Protein 2C7A (pdb70)

Foldseek 3Di:
DFFAAQLARDGFDDQAQHHTHHVVLNVLLVCQVPDPDQFDAPPDLDDHRYDVCVVVGSNNSNVSCVVRPRDDDDDDDD/DFQAAQLARPTFDDQAQHGGHHPVLRVLLVVPVPDPPVFDDPDDLDDRQYDVCVVVGSPNSNVSCVVRPRDDDDDD

B-factor: mean 42.38, std 13.28, range [16.61, 102.12]

GO terms:
  GO:0005515 protein binding (F, IPI)
  GO:0005102 signaling receptor binding (F, IPI)
  GO:0004879 nuclear receptor activity (F, IDA)
  GO:0000785 chromatin (C, IDA)
  GO:0050847 progesterone receptor signaling pathway (P, IDA)
  GO:0050847 progesterone receptor signaling pathway (P, IC)
  GO:0005886 plasma membrane (C, IMP)
  GO:0050847 progesterone receptor signaling pathway (P, IMP)
  GO:0001223 transcription coactivator binding (F, IPI)
  GO:0051117 ATPase binding (F, IDA)
  GO:0000978 RNA polymerase II cis-regulatory region sequence-specific DNA binding (F, IDA)
  GO:0001228 DNA-binding transcription activat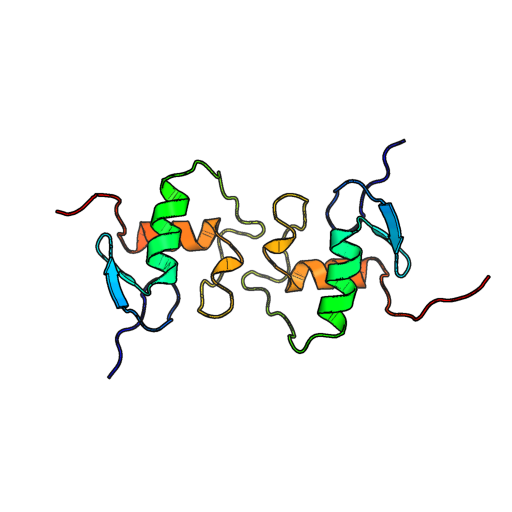or activity, RNA polymerase II-specific (F, IDA)
  GO:0045944 positive regulation of transcription by RNA polymerase II (P, IDA)
  GO:0019899 enzyme binding (F, IPI)
  GO:0003677 DNA binding (F, TAS)
  GO:0003707 nuclear steroid receptor activity (F, TAS)
  GO:0007165 signal transduction (P, TAS)
  GO:0007267 cell-cell signaling (P, TAS)
  GO:0005654 nucleoplasm (C, TAS)
  GO:0005829 cytosol (C, TAS)

InterPro domains:
  IPR000128 Progesterone receptor [PF02161] (1-564)
  IPR000128 Progesterone receptor [PR00544] (48-64)
  IPR000128 Progesterone receptor [PR00544] (104-121)
  IPR000128 Progesterone receptor [PR00544] (137-151)
  IPR000128 Progesterone receptor [PR00544] (302-324)
  IPR000128 Progesterone receptor [PR00544] (349-365)
  IPR000128 Progesterone receptor [PR00544] (506-522)
  IPR000128 Progesterone receptor [PR00544] (523-542)
  IPR000128 Progesterone receptor [PR00544] (544-563)
  IPR000536 Nuclear hormone receptor, ligand-binding domain [PF00104] (715-887)
  IPR000536 Nuclear hormone receptor, ligand-binding domain [PS51843] (679-913)
  IPR000536 Nuclear hormone receptor, ligand-binding domain [SM00430] (720-884)
  IPR001628 Zinc finger, nuclear hormone receptor-type [PF00105] (566-633)
  IPR001628 Zinc finger, nuclear hormone receptor-type [PR00047] (567-583)
  IPR001628 Zinc finger, nuclear hormone receptor-type [PR00047] (583-598)
  IPR001628 Zinc finger, nuclear hormone receptor-type [PR00047] (616-624)
  IPR001628 Zinc finger, nuclear hormone receptor-type [PR00047] (624-632)
  IPR001628 Zinc finger, nuclear hormone receptor-type [PS00031] (567-593)
  IPR001628 Zinc finger, nuclear hormone receptor-type [PS51030] (564-639)
  IPR001628 Zinc finger, nuclear hormone receptor-type [SM00399] (564-635)

Nearest PDB structures (foldseek):
  2c7a-assembly1_A  TM=1.013E+00  e=7.883E-17  Homo sapiens
  2c7a-assembly1_B  TM=1.002E+00  e=2.617E-15  Homo sapiens
  6bsf-assembly1_B  TM=9.713E-01  e=6.625E-13  Homo sapiens
  3g99-assembly1_B  TM=9.676E-01  e=1.009E-12  Rattus norvegicus
  1lat-assembly1_B  TM=9.692E-01  e=3.094E-12  Rattus norvegicus

CATH classification: 3.30.50.10

Organism: Homo sapiens (NCBI:txid9606)

Solvent-accessible surface area: 9874 Å² total

Secondary structure (P-SEA, 3-state):
ccccccccccccccccccccccaaaaaaaaaaaacccccccccccccccccccccccaaaaaaaaaaacccccccccc/ccccccccccccccccccccccaaaaaaaaaaaccccccccccccccccccccccccaaaaaaaaaaacccccccc

Sequence (154 aa):
PQKICLICGDEASGCHYGVLTCGSCKVFFKRAMEGQHNYLCAGRNDCIVDKIRRKNCPACRLRKCCQAGMVLGGRKFKPQKICLICGDEASGCHYGVLTCGSCKVFFKRAMEGQHNYLCAGRNDCIVDKIRRKNCPACRLRKCCQAGMVLGGRK

Structure (mmCIF, N/CA/C/O backbone):
data_2C7A
#
_entry.id   2C7A
#
_cell.length_a   39.530
_cell.length_b   107.850
_cell.length_c   111.960
_cell.angle_alpha   90.00
_cell.angle_beta   90.00
_cell.angle_gamma   90.00
#
_symmetry.space_group_name_H-M   'P 21 21 21'
#
loop_
_entity.id
_entity.type
_entity.pdbx_description
1 polymer 'PROGESTERONE RECEPTOR'
2 polymer "5'-D(*CP*CP*AP*GP*AP*AP*CP*AP*GP*TP *TP*TP*GP*TP*TP*CP*TP*G)-3'"
3 polymer "5'-D(*CP*CP*AP*GP*AP*AP*CP*AP*AP*AP *CP*TP*GP*TP*TP*CP*TP*G)-3'"
4 non-polymer 'ZINC ION'
5 water water
#
loop_
_atom_site.group_PDB
_atom_site.id
_atom_site.type_symbol
_atom_site.label_atom_id
_atom_site.label_alt_id
_atom_site.label_comp_id
_atom_site.label_asym_id
_atom_site.label_entity_id
_atom_site.label_seq_id
_atom_site.pdbx_PDB_ins_code
_atom_site.Cartn_x
_atom_site.Cartn_y
_atom_site.Cartn_z
_atom_site.occupancy
_atom_site.B_iso_or_equiv
_atom_site.auth_seq_id
_atom_site.auth_comp_id
_atom_site.auth_asym_id
_atom_site.auth_atom_id
_atom_site.pdbx_PDB_model_num
ATOM 1 N N . PRO A 1 1 ? 26.678 38.844 78.376 1.00 74.41 563 PRO A N 1
ATOM 2 C CA . PRO A 1 1 ? 25.852 40.073 78.632 1.00 73.74 563 PRO A CA 1
ATOM 3 C C . PRO A 1 1 ? 24.896 40.470 77.484 1.00 72.16 563 PRO A C 1
ATOM 4 O O . PRO A 1 1 ? 23.825 41.008 77.787 1.00 72.66 563 PRO A O 1
ATOM 8 N N . GLN A 1 2 ? 25.261 40.238 76.220 1.00 69.90 564 GLN A N 1
ATOM 9 C CA . GLN A 1 2 ? 24.346 40.519 75.102 1.00 67.23 564 GLN A CA 1
ATOM 10 C C . GLN A 1 2 ? 23.230 39.471 75.057 1.00 64.71 564 GLN A C 1
ATOM 11 O O . GLN A 1 2 ? 23.491 38.267 75.094 1.00 64.51 564 GLN A O 1
ATOM 17 N N . LYS A 1 3 ? 21.987 39.938 75.019 1.00 61.19 565 LYS A N 1
ATOM 18 C CA . LYS A 1 3 ? 20.836 39.048 74.911 1.00 58.02 565 LYS A CA 1
ATOM 19 C C . LYS A 1 3 ? 20.517 38.740 73.437 1.00 55.00 565 LYS A C 1
ATOM 20 O O . LYS A 1 3 ? 20.441 39.644 72.598 1.00 54.62 565 LYS A O 1
ATOM 26 N N . ILE A 1 4 ? 20.347 37.455 73.136 1.00 51.06 566 ILE A N 1
ATOM 27 C CA . ILE A 1 4 ? 20.168 36.974 71.764 1.00 47.31 566 ILE A CA 1
ATOM 28 C C . ILE A 1 4 ? 18.700 36.638 71.468 1.00 44.19 566 ILE A C 1
ATOM 29 O O . ILE A 1 4 ? 18.080 35.854 72.181 1.00 43.12 566 ILE A O 1
ATOM 34 N N . CYS A 1 5 ? 18.158 37.247 70.415 1.00 40.77 567 CYS A N 1
ATOM 35 C CA . CYS A 1 5 ? 16.845 36.885 69.885 1.00 37.46 567 CYS A CA 1
ATOM 36 C C . CYS A 1 5 ? 16.742 35.394 69.633 1.00 36.23 567 CYS A C 1
ATOM 37 O O . CYS A 1 5 ? 17.578 34.819 68.941 1.00 35.77 567 CYS A O 1
ATOM 40 N N . LEU A 1 6 ? 15.709 34.768 70.184 1.00 35.04 568 LEU A N 1
ATOM 41 C CA . LEU A 1 6 ? 15.557 33.321 70.067 1.00 34.36 568 LEU A CA 1
ATOM 42 C C . LEU A 1 6 ? 15.023 32.914 68.680 1.00 33.60 568 LEU A C 1
ATOM 43 O O . LEU A 1 6 ? 15.061 31.746 68.301 1.00 33.67 568 LEU A O 1
ATOM 48 N N . ILE A 1 7 ? 14.575 33.892 67.906 1.00 32.67 569 ILE A N 1
ATOM 49 C CA . ILE A 1 7 ? 14.024 33.614 66.593 1.00 31.90 569 ILE A CA 1
ATOM 50 C C . ILE A 1 7 ? 15.085 33.737 65.512 1.00 32.45 569 ILE A C 1
ATOM 51 O O . ILE A 1 7 ? 15.217 32.859 64.657 1.00 32.57 569 ILE A O 1
ATOM 56 N N . CYS A 1 8 ? 15.837 34.826 65.534 1.00 32.32 570 CYS A N 1
ATOM 57 C CA . CYS A 1 8 ? 16.751 35.078 64.436 1.00 33.80 570 CYS A CA 1
ATOM 58 C C . CYS A 1 8 ? 18.210 35.228 64.857 1.00 35.21 570 CYS A C 1
ATOM 59 O O . CYS A 1 8 ? 19.080 35.340 64.000 1.00 35.96 570 CYS A O 1
ATOM 62 N N . GLY A 1 9 ? 18.485 35.257 66.156 1.00 36.47 571 GLY A N 1
ATOM 63 C CA . GLY A 1 9 ? 19.858 35.371 66.626 1.00 38.31 571 GLY A CA 1
ATOM 64 C C . GLY A 1 9 ? 20.480 36.767 66.613 1.00 39.55 571 GLY A C 1
ATOM 65 O O . GLY A 1 9 ? 21.651 36.914 66.942 1.00 40.42 571 GLY A O 1
ATOM 66 N N . ASP A 1 10 ? 19.714 37.780 66.219 1.00 39.78 572 ASP A N 1
ATOM 67 C CA . ASP A 1 10 ? 20.108 39.175 66.372 1.00 41.03 572 ASP A CA 1
ATOM 68 C C . ASP A 1 10 ? 20.182 39.507 67.864 1.00 42.08 572 ASP A C 1
ATOM 69 O O . ASP A 1 10 ? 19.867 38.675 68.736 1.00 42.42 572 ASP A O 1
ATOM 74 N N . GLU A 1 11 ? 20.597 40.728 68.170 1.00 42.56 573 GLU A N 1
ATOM 75 C CA . GLU A 1 11 ? 20.559 41.197 69.540 1.00 43.49 573 GLU A CA 1
ATOM 76 C C . GLU A 1 11 ? 19.103 41.367 69.970 1.00 42.12 573 GLU A C 1
ATOM 77 O O . GLU A 1 11 ? 18.316 42.010 69.269 1.00 41.01 573 GLU A O 1
ATOM 83 N N . ALA A 1 12 ? 18.756 40.803 71.121 1.00 40.86 574 ALA A N 1
ATOM 84 C CA . ALA A 1 12 ? 17.394 40.916 71.631 1.00 41.17 574 ALA A CA 1
ATOM 85 C C . ALA A 1 12 ? 17.181 42.208 72.432 1.00 41.09 574 ALA A C 1
ATOM 86 O O . ALA A 1 12 ? 18.082 42.660 73.130 1.00 40.71 574 ALA A O 1
ATOM 88 N N . SER A 1 13 ? 15.986 42.790 72.320 1.00 41.27 575 SER A N 1
ATOM 89 C CA . SER A 1 13 ? 15.670 44.045 72.996 1.00 4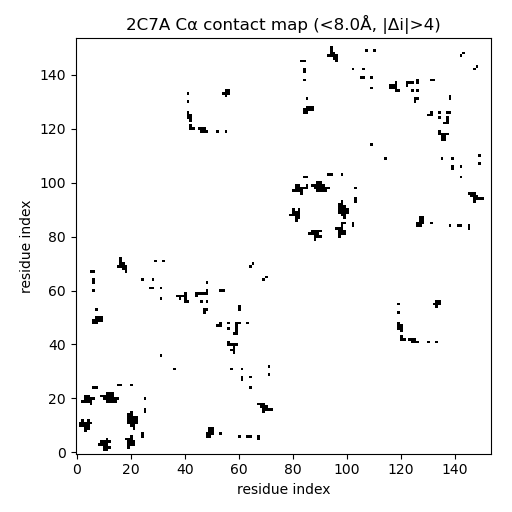1.30 575 SER A CA 1
ATOM 90 C C . SER A 1 13 ? 14.905 43.837 74.293 1.00 41.45 575 SER A C 1
ATOM 91 O O . SER A 1 13 ? 15.025 44.630 75.233 1.00 42.78 575 SER A O 1
ATOM 94 N N . GLY A 1 14 ? 14.105 42.783 74.339 1.00 41.23 576 GLY A N 1
ATOM 95 C CA . GLY A 1 14 ? 13.340 42.484 75.534 1.00 40.34 576 GLY A CA 1
ATOM 96 C C . GLY A 1 14 ? 12.645 41.146 75.438 1.00 40.52 576 GLY A C 1
ATOM 97 O O . GLY A 1 14 ? 12.931 40.337 74.545 1.00 40.65 576 GLY A O 1
ATOM 98 N N . CYS A 1 15 ? 11.733 40.906 76.370 1.00 40.47 577 CYS A N 1
ATOM 99 C CA . CYS A 1 15 ? 10.878 39.731 76.315 1.00 40.49 577 CYS A CA 1
ATOM 100 C C . CYS A 1 15 ? 9.547 40.142 75.667 1.00 39.38 577 CYS A C 1
ATOM 101 O O . CYS A 1 15 ? 8.763 40.890 76.253 1.00 38.49 577 CYS A O 1
ATOM 104 N N . HIS A 1 16 ? 9.313 39.689 74.437 1.00 38.46 578 HIS A N 1
ATOM 105 C CA . HIS A 1 16 ? 8.125 40.121 73.691 1.00 38.52 578 HIS A CA 1
ATOM 106 C C . HIS A 1 16 ? 7.196 38.969 73.360 1.00 38.09 578 HIS A C 1
ATOM 107 O O . HIS A 1 16 ? 7.644 37.909 72.909 1.00 38.65 578 HIS A O 1
ATOM 114 N N . TYR A 1 17 ? 5.902 39.200 73.570 1.00 37.50 579 TYR A N 1
ATOM 115 C CA . TYR A 1 17 ? 4.864 38.166 73.459 1.00 37.38 579 TYR A CA 1
ATOM 116 C C . TYR A 1 17 ? 5.269 36.847 74.093 1.00 37.83 579 TYR A C 1
ATOM 117 O 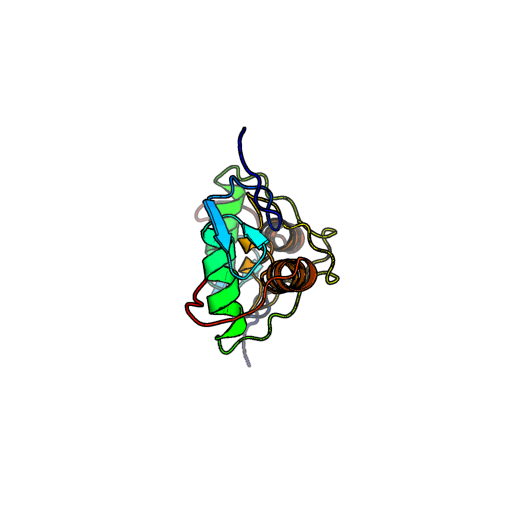O . TYR A 1 17 ? 4.876 35.782 73.617 1.00 39.16 579 TYR A O 1
ATOM 126 N N . GLY A 1 18 ? 6.099 36.924 75.134 1.00 38.07 580 GLY A N 1
ATOM 127 C CA . GLY A 1 18 ? 6.464 35.761 75.916 1.00 37.05 580 GLY A CA 1
ATOM 128 C C . GLY A 1 18 ? 7.841 35.172 75.698 1.00 37.12 580 GLY A C 1
ATOM 129 O O . GLY A 1 18 ? 8.236 34.293 76.467 1.00 37.80 580 GLY A O 1
ATOM 130 N N . VAL A 1 19 ? 8.572 35.600 74.667 1.00 36.30 581 VAL A N 1
ATOM 131 C CA . VAL A 1 19 ? 9.946 35.099 74.489 1.00 35.30 581 VAL A CA 1
ATOM 132 C C . VAL A 1 19 ? 10.985 36.198 74.236 1.00 34.99 581 VAL A C 1
ATOM 133 O O . VAL A 1 19 ? 10.637 37.329 73.907 1.00 35.17 581 VAL A O 1
ATOM 137 N N . LEU A 1 20 ? 12.252 35.859 74.457 1.00 34.55 582 LEU A N 1
ATOM 138 C CA . LEU A 1 20 ? 13.381 36.754 74.192 1.00 34.19 582 LEU A CA 1
ATOM 139 C C . LEU A 1 20 ? 13.510 37.013 72.694 1.00 33.65 582 LEU A C 1
ATOM 140 O O . LEU A 1 20 ? 13.940 36.120 71.953 1.00 33.21 582 LEU A O 1
ATOM 145 N N . THR A 1 21 ? 13.108 38.206 72.243 1.00 32.67 583 THR A N 1
ATOM 146 C CA . THR A 1 21 ? 13.316 38.581 70.843 1.00 32.79 583 THR A CA 1
ATOM 147 C C . THR A 1 21 ? 13.916 39.959 70.592 1.00 33.39 583 THR A C 1
ATOM 148 O O . THR A 1 21 ? 13.964 40.814 71.470 1.00 34.89 583 THR A O 1
ATOM 152 N N . CYS A 1 22 ? 14.378 40.144 69.363 1.00 33.29 584 CYS A N 1
ATOM 153 C CA . CYS A 1 22 ? 14.681 41.447 68.817 1.00 33.72 584 CYS A CA 1
ATOM 154 C C . CYS A 1 22 ? 13.381 42.161 68.425 1.00 34.26 584 CYS A C 1
ATOM 155 O O . CYS A 1 22 ? 12.312 41.542 68.324 1.00 34.28 584 CYS A O 1
ATOM 158 N N . GLY A 1 23 ? 13.476 43.467 68.190 1.00 34.47 585 GLY A N 1
ATOM 159 C CA . GLY A 1 23 ? 12.305 44.254 67.846 1.00 33.65 585 GLY A CA 1
ATOM 160 C C . GLY A 1 23 ? 11.740 43.940 66.471 1.00 33.55 585 GLY A C 1
ATOM 161 O O . GLY A 1 23 ? 10.562 44.155 66.231 1.00 34.01 585 GLY A O 1
ATOM 162 N N . SER A 1 24 ? 12.565 43.435 65.559 1.00 33.39 586 SER A N 1
ATOM 163 C CA . SER A 1 24 ? 12.086 43.146 64.207 1.00 32.54 586 SER A CA 1
ATOM 164 C C . SER A 1 24 ? 11.195 41.908 64.205 1.00 32.66 586 SER A C 1
ATOM 165 O O . SER A 1 24 ? 10.126 41.903 63.567 1.00 33.48 586 SER A O 1
ATOM 168 N N . CYS A 1 25 ? 11.615 40.877 64.934 1.00 31.17 587 CYS A N 1
ATOM 169 C CA . CYS A 1 25 ? 10.793 39.683 65.101 1.00 31.63 587 CYS A CA 1
ATOM 170 C C . CYS A 1 25 ? 9.513 39.970 65.886 1.00 31.35 587 CYS A C 1
ATOM 171 O O . CYS A 1 25 ? 8.439 39.469 65.544 1.00 31.67 587 CYS A O 1
ATOM 174 N N . LYS A 1 26 ? 9.639 40.793 66.920 1.00 31.94 588 LYS A N 1
ATOM 175 C CA . LYS A 1 26 ? 8.486 41.276 67.679 1.00 32.40 588 LYS A CA 1
ATOM 176 C C . LYS A 1 26 ? 7.371 41.784 66.783 1.00 31.74 588 LYS A C 1
ATOM 177 O O . LYS A 1 26 ? 6.265 41.271 66.887 1.00 31.17 588 LYS A O 1
ATOM 183 N N . VAL A 1 27 ? 7.643 42.790 65.934 1.00 30.83 589 VAL A N 1
ATOM 184 C CA . VAL A 1 27 ? 6.601 43.330 65.039 1.00 30.53 589 VAL A CA 1
ATOM 185 C C . VAL A 1 27 ? 6.234 42.352 63.937 1.00 30.73 589 VAL A C 1
ATOM 186 O O . VAL A 1 27 ? 5.073 42.297 63.511 1.00 31.39 589 VAL A O 1
ATOM 190 N N . PHE A 1 28 ? 7.234 41.629 63.427 1.00 30.27 590 PHE A N 1
ATOM 191 C CA . PHE A 1 28 ? 6.973 40.688 62.361 1.00 29.18 590 PHE A CA 1
ATOM 192 C C . PHE A 1 28 ? 5.877 39.753 62.846 1.00 29.92 590 PHE A C 1
ATOM 193 O O . PHE A 1 28 ? 4.901 39.485 62.120 1.00 29.08 590 PHE A O 1
ATOM 201 N N . PHE A 1 29 ? 6.053 39.269 64.080 1.00 30.32 591 PHE A N 1
ATOM 202 C CA . PHE A 1 29 ? 5.138 38.281 64.650 1.00 30.61 591 PHE A CA 1
ATOM 203 C C . PHE A 1 29 ? 3.713 38.832 64.709 1.00 30.33 591 PHE A C 1
ATOM 204 O O . PHE A 1 29 ? 2.792 38.169 64.262 1.00 30.31 591 PHE A O 1
ATOM 212 N N . LYS A 1 30 ? 3.556 40.056 65.216 1.00 30.88 592 LYS A N 1
ATOM 213 C CA . LYS A 1 30 ? 2.248 40.708 65.296 1.00 31.51 592 LYS A CA 1
ATOM 214 C C . LYS A 1 30 ? 1.648 41.010 63.925 1.00 30.57 592 LYS A C 1
ATOM 215 O O . LYS A 1 30 ? 0.486 40.708 63.691 1.00 30.04 592 LYS A O 1
ATOM 221 N N . ARG A 1 31 ? 2.428 41.601 63.023 1.00 29.52 593 ARG A N 1
ATOM 222 C CA . ARG A 1 31 ? 1.939 41.791 61.662 1.00 29.39 593 ARG A CA 1
ATOM 223 C C . ARG A 1 31 ? 1.516 40.473 61.002 1.00 28.57 593 ARG A C 1
ATOM 224 O O . ARG A 1 31 ? 0.469 40.406 60.371 1.00 28.75 593 ARG A O 1
ATOM 232 N N . ALA A 1 32 ? 2.312 39.425 61.172 1.00 28.51 594 ALA A N 1
ATOM 233 C CA . ALA A 1 32 ? 2.044 38.161 60.513 1.00 28.57 594 ALA A CA 1
ATOM 234 C C . ALA A 1 32 ? 0.758 37.550 61.014 1.00 29.61 594 ALA A C 1
ATOM 235 O O . ALA A 1 32 ? -0.070 37.112 60.223 1.00 28.86 594 ALA A O 1
ATOM 237 N N . MET A 1 33 ? 0.583 37.549 62.332 1.00 31.69 595 MET A N 1
ATOM 238 C CA . MET A 1 33 ? -0.588 36.947 62.951 1.00 33.64 595 MET A CA 1
ATOM 239 C C . MET A 1 33 ? -1.866 37.715 62.657 1.00 35.33 595 MET A C 1
ATOM 240 O O . MET A 1 33 ? -2.952 37.128 62.627 1.00 36.07 595 MET A O 1
ATOM 245 N N . GLU A 1 34 ? -1.738 39.016 62.432 1.00 36.41 596 GLU A N 1
ATOM 246 C CA . GLU A 1 34 ? -2.901 39.861 62.196 1.00 39.47 596 GLU A CA 1
ATOM 247 C C . GLU A 1 34 ? -3.173 40.157 60.725 1.00 39.50 596 GLU A C 1
ATOM 248 O O . GLU A 1 34 ? -4.266 40.616 60.376 1.00 39.84 596 GLU A O 1
ATOM 254 N N . GLY A 1 35 ? -2.189 39.893 59.867 1.00 38.97 597 GLY A N 1
ATOM 255 C CA . GLY A 1 35 ? -2.318 40.184 58.455 1.00 38.68 597 GLY A CA 1
ATOM 256 C C . GLY A 1 35 ? -3.242 39.226 57.737 1.00 38.85 597 GLY A C 1
ATOM 257 O O . GLY A 1 35 ? -3.777 38.294 58.322 1.00 38.29 597 GLY A O 1
ATOM 258 N N . GLN A 1 36 ? -3.418 39.457 56.448 1.00 39.80 598 GLN A N 1
ATOM 259 C CA . GLN A 1 36 ? -4.310 38.636 55.649 1.00 40.90 598 GLN A CA 1
ATOM 260 C C . GLN A 1 36 ? -3.583 37.455 54.986 1.00 39.81 598 GLN A C 1
ATOM 261 O O . GLN A 1 36 ? -4.183 36.747 54.185 1.00 39.45 598 GLN A O 1
ATOM 267 N N . HIS A 1 37 ? -2.314 37.223 55.322 1.00 38.91 599 HIS A N 1
ATOM 268 C CA . HIS A 1 37 ? -1.502 36.254 54.563 1.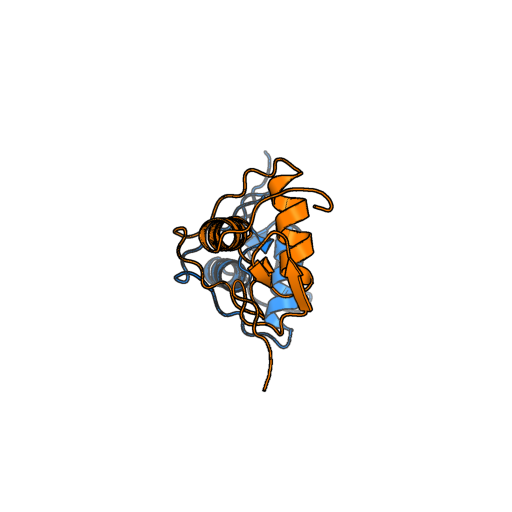00 37.85 599 HIS A CA 1
ATOM 269 C C . HIS A 1 37 ? -1.083 35.025 55.359 1.00 36.91 599 HIS A C 1
ATOM 270 O O . HIS A 1 37 ? -0.423 35.130 56.405 1.00 38.44 599 HIS A O 1
ATOM 277 N N . ASN A 1 38 ? -1.452 33.850 54.872 1.00 35.10 600 ASN A N 1
ATOM 278 C CA . ASN A 1 38 ? -0.915 32.631 55.448 1.00 33.31 600 ASN A CA 1
ATOM 279 C C . ASN A 1 38 ? 0.225 32.249 54.531 1.00 32.55 600 ASN A C 1
ATOM 280 O O . ASN A 1 38 ? 0.005 31.774 53.410 1.00 32.33 600 ASN A O 1
ATOM 285 N N . TYR A 1 39 ? 1.438 32.507 55.001 1.00 30.61 601 TYR A N 1
ATOM 286 C CA . TYR A 1 39 ? 2.618 32.429 54.162 1.00 30.38 601 TYR A CA 1
ATOM 287 C C . TYR A 1 39 ? 2.889 30.987 53.799 1.00 30.21 601 TYR A C 1
ATOM 288 O O . TYR A 1 39 ? 2.741 30.107 54.642 1.00 30.08 601 TYR A O 1
ATOM 297 N N . LEU A 1 40 ? 3.272 30.747 52.545 1.00 29.89 602 LEU A N 1
ATOM 298 C CA . LEU A 1 40 ? 3.629 29.409 52.091 1.00 29.35 602 LEU A CA 1
ATOM 299 C C . LEU A 1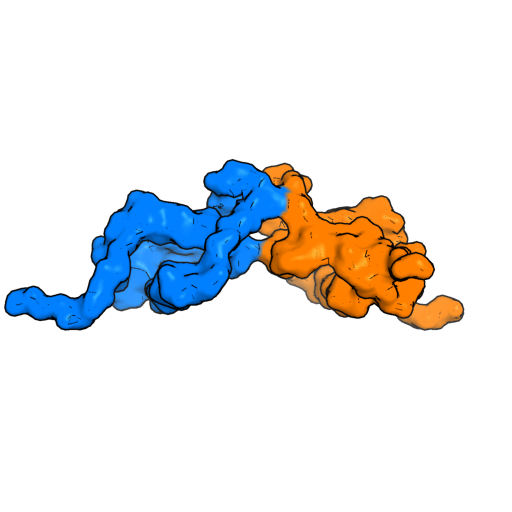 40 ? 5.139 29.339 51.887 1.00 29.63 602 LEU A C 1
ATOM 300 O O . LEU A 1 40 ? 5.693 30.038 51.028 1.00 29.87 602 LEU A O 1
ATOM 305 N N . CYS A 1 41 ? 5.812 28.508 52.677 1.00 29.46 603 CYS A N 1
ATOM 306 C CA . CYS A 1 41 ? 7.256 28.320 52.528 1.00 28.24 603 CYS A CA 1
ATOM 307 C C . CYS A 1 41 ? 7.546 27.759 51.137 1.00 29.04 603 CYS A C 1
ATOM 308 O O . CYS A 1 41 ? 7.009 26.711 50.762 1.00 28.94 603 CYS A O 1
ATOM 311 N N . ALA A 1 42 ? 8.390 28.445 50.365 1.00 29.16 604 ALA A N 1
ATOM 312 C CA . ALA A 1 42 ? 8.740 27.964 49.023 1.00 28.58 604 ALA A CA 1
ATOM 313 C C . ALA A 1 42 ? 9.766 26.799 49.031 1.00 29.16 604 ALA A C 1
ATOM 314 O O . ALA A 1 42 ? 10.017 26.170 47.988 1.00 30.04 604 ALA A O 1
ATOM 316 N N . GLY A 1 43 ? 10.355 26.520 50.196 1.00 28.57 605 GLY A N 1
ATOM 317 C CA . GLY A 1 43 ? 11.279 25.407 50.348 1.00 27.93 605 GLY A CA 1
ATOM 318 C C . GLY A 1 43 ? 10.586 24.196 50.955 1.00 28.37 605 GLY A C 1
ATOM 319 O O . GLY A 1 43 ? 9.646 23.655 50.364 1.00 27.32 605 GLY A O 1
ATOM 320 N N . ARG A 1 44 ? 11.035 23.787 52.142 1.00 28.07 606 ARG A N 1
ATOM 321 C CA . ARG A 1 44 ? 10.490 22.606 52.816 1.00 29.00 606 ARG A CA 1
ATOM 322 C C . ARG A 1 44 ? 10.040 22.825 54.242 1.00 28.49 606 ARG A C 1
ATOM 323 O O . ARG A 1 44 ? 10.066 21.886 55.020 1.00 28.51 606 ARG A O 1
ATOM 331 N N . ASN A 1 45 ? 9.663 24.045 54.607 1.00 29.01 607 ASN A N 1
ATOM 332 C CA . ASN A 1 45 ? 9.261 24.355 56.002 1.00 29.60 607 ASN A CA 1
ATOM 333 C C . ASN A 1 45 ? 10.355 24.148 57.042 1.00 29.17 607 ASN A C 1
ATOM 334 O O . ASN A 1 45 ? 10.079 23.857 58.206 1.00 29.08 607 ASN A O 1
ATOM 339 N N . ASP A 1 46 ? 11.574 24.334 56.542 1.00 28.78 608 ASP A N 1
ATOM 340 C CA . ASP A 1 46 ? 12.854 24.005 57.134 1.00 28.90 608 ASP A CA 1
ATOM 341 C C . ASP A 1 46 ? 13.803 25.185 57.295 1.00 28.02 608 ASP A C 1
ATOM 342 O O . ASP A 1 46 ? 14.899 25.022 57.830 1.00 28.27 608 ASP A O 1
ATOM 347 N N . CYS A 1 47 ? 13.414 26.342 56.775 1.00 25.42 609 CYS A N 1
ATOM 348 C CA . CYS A 1 47 ? 14.377 27.381 56.440 1.00 25.39 609 CYS A CA 1
ATOM 349 C C . CYS A 1 47 ? 15.148 27.859 57.653 1.00 24.90 609 CYS A C 1
ATOM 350 O O . CYS A 1 47 ? 14.641 27.831 58.771 1.00 26.29 609 CYS A O 1
ATOM 353 N N . ILE A 1 48 ? 16.374 28.300 57.440 1.00 23.59 610 ILE A N 1
ATOM 354 C CA . ILE A 1 48 ? 17.149 28.857 58.539 1.00 23.65 610 ILE A CA 1
ATOM 355 C C . ILE A 1 48 ? 16.692 30.291 58.765 1.00 23.13 610 ILE A C 1
ATOM 356 O O . ILE A 1 48 ? 16.516 31.044 57.812 1.00 22.19 610 ILE A O 1
ATOM 361 N N . VAL A 1 49 ? 16.448 30.646 60.021 1.00 23.36 611 VAL A N 1
ATOM 362 C CA . VAL A 1 49 ? 16.058 32.008 60.334 1.00 24.37 611 VAL A CA 1
ATOM 363 C C . VAL A 1 49 ? 17.213 32.650 61.082 1.00 25.51 611 VAL A C 1
ATOM 364 O O . VAL A 1 49 ? 17.389 32.415 62.263 1.00 26.46 611 VAL A O 1
ATOM 368 N N . ASP A 1 50 ? 18.038 33.414 60.383 1.00 26.70 612 ASP A N 1
ATOM 369 C CA . ASP A 1 50 ? 19.127 34.121 61.059 1.00 28.90 612 ASP A CA 1
ATOM 370 C C . ASP A 1 50 ? 19.032 35.586 60.704 1.00 30.13 612 ASP A C 1
ATOM 371 O O . ASP A 1 50 ? 18.124 35.991 59.996 1.00 31.19 612 ASP A O 1
ATOM 376 N N . LYS A 1 51 ? 19.979 36.374 61.182 1.00 32.38 613 LYS A N 1
ATOM 377 C CA . LYS A 1 51 ? 19.876 37.812 61.082 1.00 34.24 613 LYS A CA 1
ATOM 378 C C . LYS A 1 51 ? 19.769 38.297 59.629 1.00 33.75 613 LYS A C 1
ATOM 379 O O . LYS A 1 51 ? 18.882 39.083 59.314 1.00 34.82 613 LYS A O 1
ATOM 385 N N . ILE A 1 52 ? 20.658 37.831 58.757 1.00 32.78 614 ILE A N 1
ATOM 386 C CA . ILE A 1 52 ? 20.702 38.334 57.386 1.00 31.91 614 ILE A CA 1
ATOM 387 C C . ILE A 1 52 ? 19.466 37.904 56.600 1.00 30.92 614 ILE A C 1
ATOM 388 O O . ILE A 1 52 ? 18.997 38.633 55.738 1.00 28.81 614 ILE A O 1
ATOM 393 N N . ARG A 1 53 ? 18.942 36.719 56.914 1.00 30.71 615 ARG A N 1
ATOM 394 C CA . ARG A 1 53 ? 17.927 36.106 56.070 1.00 30.35 615 ARG A CA 1
ATOM 395 C C . ARG A 1 53 ? 16.539 35.996 56.687 1.00 31.20 615 ARG A C 1
ATOM 396 O O . ARG A 1 53 ? 15.651 35.396 56.085 1.00 31.39 615 ARG A O 1
ATOM 404 N N . ARG A 1 54 ? 16.327 36.596 57.856 1.00 31.67 616 ARG A N 1
ATOM 405 C CA . ARG A 1 54 ? 15.049 36.415 58.539 1.00 31.90 616 ARG A CA 1
ATOM 406 C C . ARG A 1 54 ? 13.881 36.817 57.646 1.00 31.67 616 ARG A C 1
ATOM 407 O O . ARG A 1 54 ? 12.809 36.223 57.733 1.00 32.67 616 ARG A O 1
ATOM 415 N N . LYS A 1 55 ? 14.110 37.797 56.769 1.00 30.51 617 LYS A N 1
ATOM 416 C CA . LYS A 1 55 ? 13.064 38.313 55.895 1.00 28.98 617 LYS A CA 1
ATOM 417 C C . LYS A 1 55 ? 12.739 37.352 54.758 1.00 30.10 617 LYS A C 1
ATOM 418 O O . LYS A 1 55 ? 11.652 37.424 54.162 1.00 29.39 617 LYS A O 1
ATOM 424 N N . ASN A 1 56 ? 13.692 36.455 54.463 1.00 29.91 618 ASN A N 1
ATOM 425 C CA . ASN A 1 56 ? 13.605 35.540 53.325 1.00 29.43 618 ASN A CA 1
ATOM 426 C C . ASN A 1 56 ? 12.317 34.720 53.316 1.00 29.54 618 ASN A C 1
ATOM 427 O O . ASN A 1 56 ? 11.602 34.690 52.316 1.00 30.09 618 ASN A O 1
ATOM 432 N N . CYS A 1 57 ? 12.030 34.035 54.418 1.00 28.81 619 CYS A N 1
ATOM 433 C CA . CYS A 1 57 ? 10.853 33.169 54.465 1.00 28.21 619 CYS A CA 1
ATOM 434 C C . CYS A 1 57 ? 9.934 33.443 55.653 1.00 26.98 619 CYS A C 1
ATOM 435 O O . CYS A 1 57 ? 10.110 32.847 56.710 1.00 28.28 619 CYS A O 1
ATOM 438 N N . PRO A 1 58 ? 8.951 34.319 55.487 1.00 26.32 620 PRO A N 1
ATOM 439 C CA . PRO A 1 58 ? 8.026 34.644 56.583 1.00 25.26 620 PRO A CA 1
ATOM 440 C C . PRO A 1 58 ? 7.314 33.420 57.119 1.00 25.02 620 PRO A C 1
ATOM 441 O O . PRO A 1 58 ? 7.112 33.343 58.338 1.00 26.69 620 PRO A O 1
ATOM 445 N N . ALA A 1 59 ? 6.993 32.448 56.275 1.00 24.42 621 ALA A N 1
ATOM 446 C CA . ALA A 1 59 ? 6.365 31.232 56.798 1.00 25.23 621 ALA A CA 1
ATOM 447 C C . ALA A 1 59 ? 7.203 30.627 57.930 1.00 26.17 621 ALA A C 1
ATOM 448 O O . ALA A 1 59 ? 6.685 30.424 59.031 1.00 26.33 621 ALA A O 1
ATOM 450 N N . CYS A 1 60 ? 8.491 30.377 57.664 1.00 26.37 622 CYS A N 1
ATOM 451 C CA . CYS A 1 60 ? 9.366 29.701 58.629 1.00 26.26 622 CYS A CA 1
ATOM 452 C C . CYS A 1 60 ? 9.702 30.559 59.833 1.00 27.03 622 CYS A C 1
ATOM 453 O O . CYS A 1 60 ? 9.876 30.056 60.951 1.00 26.16 622 CYS A O 1
ATOM 456 N N . ARG A 1 61 ? 9.795 31.861 59.603 1.00 27.38 623 ARG A N 1
ATOM 457 C CA . ARG A 1 61 ? 10.055 32.776 60.701 1.00 28.55 623 ARG A CA 1
ATOM 458 C C . ARG A 1 61 ? 8.864 32.756 61.664 1.00 28.67 623 ARG A C 1
ATOM 459 O O . ARG A 1 61 ? 9.052 32.742 62.890 1.00 29.07 623 ARG A O 1
ATOM 467 N N . LEU A 1 62 ? 7.650 32.768 61.109 1.00 27.67 624 LEU A N 1
ATOM 468 C CA . LEU A 1 62 ? 6.455 32.752 61.933 1.00 27.65 624 LEU A CA 1
ATOM 469 C C . LEU A 1 62 ? 6.357 31.413 62.664 1.00 27.25 624 LEU A C 1
ATOM 470 O O . LEU A 1 62 ? 6.114 31.365 63.867 1.00 28.09 624 LEU A O 1
ATOM 475 N N . ARG A 1 63 ? 6.576 30.329 61.942 1.00 27.06 625 ARG A N 1
ATOM 476 C CA . ARG A 1 63 ? 6.627 29.015 62.564 1.00 27.97 625 ARG A CA 1
ATOM 477 C C . ARG A 1 63 ? 7.585 28.998 63.766 1.00 27.95 625 ARG A C 1
ATOM 478 O O . ARG A 1 63 ? 7.222 28.538 64.868 1.00 28.02 625 ARG A O 1
ATOM 486 N N . LYS A 1 64 ? 8.794 29.519 63.554 1.00 26.82 626 LYS A N 1
ATOM 487 C CA . LYS A 1 64 ? 9.793 29.585 64.602 1.00 26.43 626 LYS A CA 1
ATOM 488 C C . LYS A 1 64 ? 9.298 30.444 65.779 1.00 27.65 626 LYS A C 1
ATOM 489 O O . LYS A 1 64 ? 9.488 30.051 66.947 1.00 26.16 626 LYS A O 1
ATOM 495 N N . CYS A 1 65 ? 8.615 31.563 65.485 1.00 27.91 627 CYS A N 1
ATOM 496 C CA . CYS A 1 65 ? 8.025 32.374 66.548 1.00 28.98 627 CYS A CA 1
ATOM 497 C C . CYS A 1 65 ? 7.053 31.560 67.380 1.00 31.50 627 CYS A C 1
ATOM 498 O O . CYS A 1 65 ? 7.166 31.549 68.612 1.00 32.25 627 CYS A O 1
ATOM 501 N N . CYS A 1 66 ? 6.097 30.894 66.725 1.00 32.65 628 CYS A N 1
ATOM 502 C CA . CYS A 1 66 ? 5.070 30.176 67.466 1.00 34.49 628 CYS A CA 1
ATOM 503 C C . CYS A 1 66 ? 5.705 29.004 68.246 1.00 34.00 628 CYS A C 1
ATOM 504 O O . CYS A 1 66 ? 5.437 28.808 69.434 1.00 33.51 628 CYS A O 1
ATOM 507 N N . GLN A 1 67 ? 6.598 28.261 67.606 1.00 33.86 629 GLN A N 1
ATOM 508 C CA . GLN A 1 67 ? 7.262 27.148 68.282 1.00 33.73 629 GLN A CA 1
ATOM 509 C C . GLN A 1 67 ? 8.077 27.567 69.505 1.00 33.93 629 GLN A C 1
ATOM 510 O O . GLN A 1 67 ? 8.256 26.788 70.442 1.00 34.56 629 GLN A O 1
ATOM 516 N N . ALA A 1 68 ? 8.553 28.807 69.504 1.00 33.95 630 ALA A N 1
ATOM 517 C CA . ALA A 1 68 ? 9.369 29.320 70.605 1.00 33.74 630 ALA A CA 1
ATOM 518 C C . ALA A 1 68 ? 8.526 29.710 71.820 1.00 33.64 630 ALA A C 1
ATOM 519 O O . ALA A 1 68 ? 9.061 29.904 72.913 1.00 33.07 630 ALA A O 1
ATOM 521 N N . GLY A 1 69 ? 7.212 29.810 71.622 1.00 33.57 631 GLY A N 1
ATOM 522 C CA . GLY A 1 69 ? 6.290 30.163 72.686 1.00 33.79 631 GLY A CA 1
ATOM 523 C C . GLY A 1 69 ? 5.613 31.516 72.520 1.00 34.41 631 GLY A C 1
ATOM 524 O O . GLY A 1 69 ? 4.836 31.905 73.391 1.00 34.77 631 GLY A O 1
ATOM 525 N N . MET A 1 70 ? 5.893 32.233 71.428 1.00 34.06 632 MET A N 1
ATOM 526 C CA . MET A 1 70 ? 5.294 33.553 71.204 1.00 35.05 632 MET A CA 1
ATOM 527 C C . MET A 1 70 ? 3.786 33.436 71.043 1.00 37.13 632 MET A C 1
ATOM 528 O O . MET A 1 70 ? 3.297 32.541 70.368 1.00 37.75 632 MET A O 1
ATOM 533 N N . VAL A 1 71 ? 3.054 34.336 71.679 1.00 40.04 633 VAL A N 1
ATOM 534 C CA . VAL A 1 71 ? 1.601 34.254 71.723 1.00 42.76 633 VAL A CA 1
ATOM 535 C C . VAL A 1 71 ? 1.105 35.673 71.701 1.00 44.78 633 VAL A C 1
ATOM 536 O O . VAL A 1 71 ? 1.617 36.519 72.415 1.00 44.85 633 VAL A O 1
ATOM 540 N N . LEU A 1 72 ? 0.117 35.934 70.863 1.00 48.89 634 LEU A N 1
ATOM 541 C CA . LEU A 1 72 ? -0.550 37.218 70.863 1.00 53.70 634 LEU A CA 1
ATOM 542 C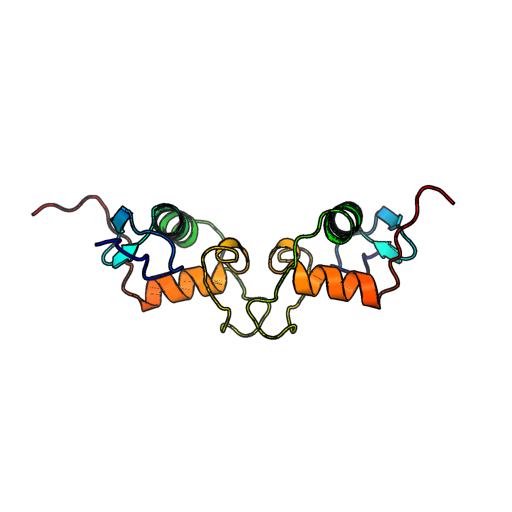 C . LEU A 1 72 ? -1.232 37.504 72.203 1.00 57.32 634 LEU A C 1
ATOM 543 O O . LEU A 1 72 ? -1.799 36.604 72.837 1.00 58.02 634 LEU A O 1
ATOM 548 N N . GLY A 1 73 ? -1.153 38.760 72.630 1.00 60.81 635 GLY A N 1
ATOM 549 C CA . GLY A 1 73 ? -1.902 39.250 73.769 1.00 65.91 635 GLY A CA 1
ATOM 550 C C . GLY A 1 73 ? -1.887 40.770 73.786 1.00 69.58 635 GLY A C 1
ATOM 551 O O . GLY A 1 73 ? -1.015 41.396 73.167 1.00 69.44 635 GLY A O 1
ATOM 552 N N . GLY A 1 74 ? -2.859 41.363 74.481 1.00 72.70 636 GLY A N 1
ATOM 553 C CA . GLY A 1 74 ? -2.848 42.791 74.766 1.00 76.59 636 GLY A CA 1
ATOM 554 C C . GLY A 1 74 ? -1.797 43.138 75.818 1.00 79.42 636 GLY A C 1
ATOM 555 O O . GLY A 1 74 ? -0.980 42.287 76.207 1.00 79.29 636 GLY A O 1
ATOM 556 N N . ARG A 1 75 ? -1.810 44.390 76.274 1.00 82.21 637 ARG A N 1
ATOM 557 C CA . ARG A 1 75 ? -0.901 44.823 77.335 1.00 85.08 637 ARG A CA 1
ATOM 558 C C . ARG A 1 75 ? -1.379 44.321 78.699 1.00 87.28 637 ARG A C 1
ATOM 559 O O . ARG A 1 75 ? -2.345 44.842 79.267 1.00 87.69 637 ARG A O 1
ATOM 567 N N . LYS A 1 76 ? -0.688 43.296 79.196 1.00 90.13 638 LYS A N 1
ATOM 568 C CA . LYS A 1 76 ? -1.037 42.599 80.437 1.00 92.65 638 LYS A CA 1
ATOM 569 C C . LYS A 1 76 ? -0.379 43.242 81.667 1.00 94.42 638 LYS A C 1
ATOM 570 O O . LYS A 1 76 ? 0.614 43.968 81.540 1.00 94.48 638 LYS A O 1
ATOM 576 N N . PHE A 1 77 ? -0.941 42.973 82.848 1.00 96.52 639 PHE A N 1
ATOM 577 C CA . PHE A 1 77 ? -0.497 43.613 84.094 1.00 98.30 639 PHE A CA 1
ATOM 578 C C . PHE A 1 77 ? 0.049 42.599 85.111 1.00 98.89 639 PHE A C 1
ATOM 579 O O . PHE A 1 77 ? -0.350 41.428 85.115 1.00 98.98 639 PHE A O 1
ATOM 587 N N . LYS A 1 78 ? 0.970 43.057 85.958 1.00 99.55 640 LYS A N 1
ATOM 588 C CA . LYS A 1 78 ? 1.576 42.211 86.987 1.00 100.06 640 LYS A CA 1
ATOM 589 C C . LYS A 1 78 ? 0.960 42.468 88.367 1.00 100.28 640 LYS A C 1
ATOM 590 O O . LYS A 1 78 ? 0.105 43.341 88.548 1.00 100.28 640 LYS A O 1
ATOM 593 N N . PRO B 1 1 ? -2.003 35.629 23.593 1.00 76.29 563 PRO B N 1
ATOM 594 C CA . PRO B 1 1 ? -2.353 34.765 24.764 1.00 75.71 563 PRO B CA 1
ATOM 595 C C . PRO B 1 1 ? -1.786 35.330 26.072 1.00 74.99 563 PRO B C 1
ATOM 596 O O . PRO B 1 1 ? -2.592 35.653 26.951 1.00 75.24 563 PRO B O 1
ATOM 600 N N . GLN B 1 2 ? -0.454 35.435 26.184 1.00 73.21 564 GLN B N 1
ATOM 601 C CA . GLN B 1 2 ? 0.252 36.128 27.282 1.00 71.31 564 GLN B CA 1
ATOM 602 C C . GLN B 1 2 ? 1.681 35.620 27.437 1.00 69.05 564 GLN B C 1
ATOM 603 O O . GLN B 1 2 ? 1.888 34.426 27.654 1.00 68.96 564 GLN B O 1
ATOM 609 N N . LYS B 1 3 ? 2.662 36.514 27.339 1.00 66.01 565 LYS B N 1
ATOM 610 C CA . LYS B 1 3 ? 4.055 36.113 27.546 1.00 63.18 565 LYS B CA 1
ATOM 611 C C . LYS B 1 3 ? 4.323 35.909 29.041 1.00 60.51 565 LYS B C 1
ATOM 612 O O . LYS B 1 3 ? 3.999 36.774 29.867 1.00 59.53 565 LYS B O 1
ATOM 618 N N . ILE B 1 4 ? 4.898 34.756 29.384 1.00 56.81 566 ILE B N 1
ATOM 619 C CA . ILE B 1 4 ? 5.192 34.440 30.784 1.00 53.27 566 ILE B CA 1
ATOM 620 C C . ILE B 1 4 ? 6.696 34.420 31.106 1.00 49.62 566 ILE B C 1
ATOM 621 O O . ILE B 1 4 ? 7.478 33.765 30.424 1.00 47.99 566 ILE B O 1
ATOM 626 N N . CYS B 1 5 ? 7.077 35.175 32.135 1.00 45.62 567 CYS B N 1
ATOM 627 C CA . CYS B 1 5 ? 8.453 35.208 32.651 1.00 42.45 567 CYS B CA 1
ATOM 628 C C . CYS B 1 5 ? 8.968 33.810 33.009 1.00 40.69 567 CYS B C 1
ATOM 629 O O . CYS B 1 5 ? 8.349 33.086 33.785 1.00 38.64 567 CYS B O 1
ATOM 632 N N . LEU B 1 6 ? 10.106 33.450 32.430 1.00 39.49 568 LEU B N 1
ATOM 633 C CA . LEU B 1 6 ? 10.693 32.132 32.626 1.00 38.79 568 LEU B CA 1
ATOM 634 C C . LEU B 1 6 ? 11.334 31.946 34.007 1.00 38.42 568 LEU B C 1
ATOM 635 O O . LEU B 1 6 ? 11.622 30.818 34.415 1.00 38.25 568 LEU B O 1
ATOM 640 N N . ILE B 1 7 ? 11.525 33.053 34.724 1.00 37.39 569 ILE B N 1
ATOM 641 C CA . ILE B 1 7 ? 11.995 33.014 36.103 1.00 35.12 569 ILE B CA 1
ATOM 642 C C . ILE B 1 7 ? 10.858 32.798 37.087 1.00 35.78 569 ILE B C 1
ATOM 643 O O . ILE B 1 7 ? 10.866 31.806 37.838 1.00 35.53 569 ILE B O 1
ATOM 648 N N . CYS B 1 8 ? 9.874 33.697 37.088 1.00 35.17 570 CYS B N 1
ATOM 649 C CA . CYS B 1 8 ? 8.874 33.670 38.153 1.00 35.80 570 CYS B CA 1
ATOM 650 C C . CYS B 1 8 ? 7.428 33.346 37.753 1.00 36.20 570 CYS B C 1
ATOM 651 O O . CYS B 1 8 ? 6.582 33.110 38.617 1.00 35.59 570 CYS B O 1
ATOM 654 N N . GLY B 1 9 ? 7.128 33.339 36.461 1.00 37.45 571 GLY B N 1
ATOM 655 C CA . GLY B 1 9 ? 5.786 33.010 36.024 1.00 38.86 571 GLY B CA 1
ATOM 656 C C . GLY B 1 9 ? 4.847 34.210 35.969 1.00 40.13 571 GLY B C 1
ATOM 657 O O . GLY B 1 9 ? 3.692 34.065 35.573 1.00 39.80 571 GLY B O 1
ATOM 658 N N . ASP B 1 10 ? 5.341 35.382 36.368 1.00 40.95 572 ASP B N 1
ATOM 659 C CA . ASP B 1 10 ? 4.631 36.646 36.184 1.00 42.53 572 ASP B CA 1
ATOM 660 C C . ASP B 1 10 ? 4.543 36.920 34.686 1.00 43.22 572 ASP B C 1
ATOM 661 O O . ASP B 1 10 ? 5.165 36.211 33.877 1.00 42.38 572 ASP B O 1
ATOM 666 N N . GLU B 1 11 ? 3.770 37.945 34.330 1.00 43.78 573 GLU B N 1
ATOM 667 C CA . GLU B 1 11 ? 3.656 38.378 32.947 1.00 44.80 573 GLU B CA 1
ATOM 668 C C . GLU B 1 11 ? 4.970 39.008 32.524 1.00 43.67 573 GLU B C 1
ATOM 669 O O . GLU B 1 11 ? 5.452 39.941 33.164 1.00 44.49 573 GLU B O 1
ATOM 675 N N . ALA B 1 12 ? 5.550 38.483 31.452 1.00 43.53 574 ALA B N 1
ATOM 676 C CA . ALA B 1 12 ? 6.815 39.001 30.942 1.00 43.62 574 ALA B CA 1
ATOM 677 C C . ALA B 1 12 ? 6.621 40.331 30.207 1.00 43.55 574 ALA B C 1
ATOM 678 O O . ALA B 1 12 ? 5.561 40.587 29.635 1.00 43.53 574 ALA B O 1
ATOM 680 N N . SER B 1 13 ? 7.648 41.171 30.237 1.00 43.55 575 SER B N 1
ATOM 681 C CA . SER B 1 13 ? 7.601 42.472 29.582 1.00 43.47 575 SER B CA 1
ATOM 682 C C . SER B 1 13 ? 8.397 42.501 28.280 1.00 44.27 575 SER B C 1
ATOM 683 O O . SER B 1 13 ? 8.190 43.393 27.453 1.00 44.85 575 SER B O 1
ATOM 686 N N . GLY B 1 14 ? 9.302 41.536 28.107 1.00 44.85 576 GLY B N 1
ATOM 687 C CA . GLY B 1 14 ? 10.144 41.437 26.924 1.00 44.77 576 GLY B CA 1
ATOM 688 C C . GLY B 1 14 ? 11.370 40.565 27.148 1.00 45.68 576 GLY B C 1
ATOM 689 O O . GLY B 1 14 ? 11.500 39.904 28.187 1.00 45.81 576 GLY B O 1
ATOM 690 N N . CYS B 1 15 ? 12.276 40.550 26.177 1.00 45.49 577 CYS B N 1
ATOM 691 C CA . CYS B 1 15 ? 13.480 39.735 26.286 1.00 45.75 577 CYS B CA 1
ATOM 692 C C . CYS B 1 15 ? 14.592 40.556 26.952 1.00 45.17 577 CYS B C 1
ATOM 693 O O . CYS B 1 15 ? 15.099 41.509 26.367 1.00 45.14 577 CYS B O 1
ATOM 696 N N . HIS B 1 16 ? 14.956 40.200 28.186 1.00 44.62 578 HIS B N 1
ATOM 697 C CA . HIS B 1 16 ? 15.891 41.009 28.980 1.00 43.43 578 HIS B CA 1
ATOM 698 C C . HIS B 1 16 ? 17.147 40.237 29.356 1.00 43.20 578 HIS B C 1
ATOM 699 O O . HIS B 1 16 ? 17.073 39.167 29.949 1.00 43.10 578 HIS B O 1
ATOM 706 N N . TYR B 1 17 ? 18.306 40.778 29.010 1.00 43.45 579 TYR B N 1
ATOM 707 C CA . TYR B 1 17 ? 19.565 40.064 29.218 1.00 43.59 579 TYR B CA 1
ATOM 708 C C . TYR B 1 17 ? 19.542 38.633 28.622 1.00 43.93 579 TYR B C 1
ATOM 709 O O . TYR B 1 17 ? 20.257 37.741 29.101 1.00 44.47 579 TYR B O 1
ATOM 718 N N . GLY B 1 18 ? 18.698 38.420 27.607 1.00 42.93 580 GLY B N 1
ATOM 719 C CA . GLY B 1 18 ? 18.688 37.189 26.831 1.00 42.41 580 GLY B CA 1
ATOM 720 C C . GLY B 1 18 ? 17.458 36.306 26.977 1.00 42.23 580 GLY B C 1
ATOM 721 O O . GLY B 1 18 ? 17.225 35.384 26.188 1.00 41.75 580 GLY B O 1
ATOM 722 N N . VAL B 1 19 ? 16.656 36.584 27.997 1.00 42.31 581 VAL B N 1
ATOM 723 C CA . VAL B 1 19 ? 15.594 35.668 28.384 1.00 41.63 581 VAL B CA 1
ATOM 724 C C . VAL B 1 19 ? 14.290 36.431 28.561 1.00 41.38 581 VAL B C 1
ATOM 725 O O . VAL B 1 19 ? 14.291 37.578 29.023 1.00 41.34 581 VAL B O 1
ATOM 729 N N . LEU B 1 20 ? 13.194 35.786 28.170 1.00 40.75 582 LEU B N 1
ATOM 730 C CA . LEU B 1 20 ? 11.850 36.281 28.410 1.00 40.65 582 LEU B CA 1
ATOM 731 C C . LEU B 1 20 ? 11.628 36.397 29.912 1.00 41.11 582 LEU B C 1
ATOM 732 O O . LEU B 1 20 ? 11.479 35.376 30.600 1.00 41.55 582 LEU B O 1
ATOM 737 N N . THR B 1 21 ? 11.609 37.628 30.422 1.00 40.46 583 THR B N 1
ATOM 738 C CA . THR B 1 21 ? 11.314 37.866 31.833 1.00 40.29 583 THR B CA 1
ATOM 739 C C . THR B 1 21 ? 10.386 39.044 32.077 1.00 41.18 583 THR B C 1
ATOM 740 O O . THR B 1 21 ? 10.117 39.858 31.184 1.00 42.55 583 THR B O 1
ATOM 744 N N . CYS B 1 22 ? 9.946 39.151 33.327 1.00 40.33 584 CYS B N 1
ATOM 745 C CA . CYS B 1 22 ? 9.096 40.239 33.763 1.00 39.48 584 CYS B CA 1
ATOM 746 C C . CYS B 1 22 ? 10.021 41.400 34.123 1.00 39.36 584 CYS B C 1
ATOM 747 O O . CYS B 1 22 ? 11.248 41.244 34.107 1.00 39.73 584 CYS B O 1
ATOM 750 N N . GLY B 1 23 ? 9.441 42.559 34.437 1.00 38.66 585 GLY B N 1
ATOM 751 C CA . GLY B 1 23 ? 10.226 43.724 34.813 1.00 37.09 585 GLY B CA 1
ATOM 752 C C . GLY B 1 23 ? 11.005 43.540 36.104 1.00 36.24 585 GLY B C 1
ATOM 753 O O . GLY B 1 23 ? 12.146 43.975 36.192 1.00 35.72 585 GLY B O 1
ATOM 754 N N . SER B 1 24 ? 10.409 42.875 37.092 1.00 35.97 586 SER B N 1
ATOM 755 C CA . SER B 1 24 ? 11.083 42.666 38.377 1.00 35.57 586 SER B CA 1
ATOM 756 C C . SER B 1 24 ? 12.303 41.742 38.292 1.00 35.65 586 SER B C 1
ATOM 757 O O . SER B 1 24 ? 13.345 42.036 38.875 1.00 34.91 586 SER B O 1
ATOM 760 N N . CYS B 1 25 ? 12.197 40.643 37.556 1.00 35.40 587 CYS B N 1
ATOM 761 C CA . CYS B 1 25 ? 13.367 39.782 37.421 1.00 35.63 587 CYS B CA 1
ATOM 762 C C . CYS B 1 25 ? 14.486 40.495 36.630 1.00 36.19 587 CYS B C 1
ATOM 763 O O . CYS B 1 25 ? 15.684 40.250 36.853 1.00 35.45 587 CYS B O 1
ATOM 766 N N . LYS B 1 26 ? 14.086 41.409 35.745 1.00 35.76 588 LYS B N 1
ATOM 767 C CA . LYS B 1 26 ? 15.044 42.209 35.013 1.00 36.19 588 LYS B CA 1
ATOM 768 C C . LYS B 1 26 ? 15.916 43.009 35.965 1.00 35.70 588 LYS B C 1
ATOM 769 O O . LYS B 1 26 ? 17.123 42.818 35.984 1.00 35.94 588 LYS B O 1
ATOM 775 N N . VAL B 1 27 ? 15.326 43.900 36.760 1.00 36.11 589 VAL B N 1
ATOM 776 C CA . VAL B 1 27 ? 16.129 44.666 37.723 1.00 35.62 589 VAL B CA 1
ATOM 777 C C . VAL B 1 27 ? 16.806 43.777 38.734 1.00 35.54 589 VAL B C 1
ATOM 778 O O . VAL B 1 27 ? 17.903 44.096 39.211 1.00 36.17 589 VAL B O 1
ATOM 782 N N . PHE B 1 28 ? 16.119 42.706 39.121 1.00 35.46 590 PHE B N 1
ATOM 783 C CA . PHE B 1 28 ? 16.659 41.830 40.144 1.00 35.55 590 PHE B CA 1
ATOM 784 C C . PHE B 1 28 ? 18.001 41.288 39.680 1.00 36.61 590 PHE B C 1
ATOM 785 O O . PHE B 1 28 ? 19.007 41.408 40.388 1.00 37.19 590 PHE B O 1
ATOM 793 N N . PHE B 1 29 ? 18.003 40.699 38.492 1.00 37.32 591 PHE B N 1
ATOM 794 C CA . PHE B 1 29 ? 19.205 40.090 37.966 1.00 38.84 591 PHE B CA 1
ATOM 795 C C . PHE B 1 29 ? 20.287 41.136 37.910 1.00 39.52 591 PHE B C 1
ATOM 796 O O . PHE B 1 29 ? 21.382 40.918 38.428 1.00 39.92 591 PHE B O 1
ATOM 804 N N . LYS B 1 30 ? 19.972 42.285 37.317 1.00 40.40 592 LYS B N 1
ATOM 805 C CA . LYS B 1 30 ? 20.963 43.346 37.199 1.00 41.08 592 LYS B CA 1
ATOM 806 C C . LYS B 1 30 ? 21.548 43.695 38.559 1.00 41.55 592 LYS B C 1
ATOM 807 O O . LYS B 1 30 ? 22.772 43.661 38.725 1.00 41.65 592 LYS B O 1
ATOM 813 N N . ARG B 1 31 ? 20.685 43.984 39.536 1.00 41.89 593 ARG B N 1
ATOM 814 C CA . ARG B 1 31 ? 21.149 44.317 40.893 1.00 42.74 593 ARG B CA 1
ATOM 815 C C . ARG B 1 31 ? 21.927 43.186 41.563 1.00 43.26 593 ARG B C 1
ATOM 816 O O . ARG B 1 31 ? 22.926 43.435 42.239 1.00 42.49 593 ARG B O 1
ATOM 824 N N . ALA B 1 32 ? 21.472 41.949 41.364 1.00 44.32 594 ALA B N 1
ATOM 825 C CA . ALA B 1 32 ? 22.112 40.795 41.994 1.00 46.73 594 ALA B CA 1
ATOM 826 C C . ALA B 1 32 ? 23.545 40.545 41.512 1.00 47.79 594 ALA B C 1
ATOM 827 O O . ALA B 1 32 ? 24.441 40.366 42.338 1.00 47.37 594 ALA B O 1
ATOM 829 N N . MET B 1 33 ? 23.749 40.535 40.193 1.00 49.59 595 MET B N 1
ATOM 830 C CA . MET B 1 33 ? 25.073 40.331 39.603 1.00 51.44 595 MET B CA 1
ATOM 831 C C . MET B 1 33 ? 25.998 41.493 39.930 1.00 53.51 595 MET B C 1
ATOM 832 O O . MET B 1 33 ? 27.202 41.305 40.086 1.00 53.80 595 MET B O 1
ATOM 837 N N . GLU B 1 34 ? 25.422 42.690 40.035 1.00 55.86 596 GLU B N 1
ATOM 838 C CA . GLU B 1 34 ? 26.190 43.928 40.120 1.00 58.47 596 GLU B CA 1
ATOM 839 C C . GLU B 1 34 ? 26.828 44.160 41.480 1.00 59.19 596 GLU B C 1
ATOM 840 O O . GLU B 1 34 ? 28.039 44.339 41.564 1.00 59.51 596 GLU B O 1
ATOM 846 N N . GLY B 1 35 ? 26.015 44.186 42.535 1.00 60.34 597 GLY B N 1
ATOM 847 C CA . GLY B 1 35 ? 26.526 44.282 43.893 1.00 61.80 597 GLY B CA 1
ATOM 848 C C . GLY B 1 35 ? 27.014 42.903 44.279 1.00 62.96 597 GLY B C 1
ATOM 849 O O . GLY B 1 35 ? 26.556 41.910 43.709 1.00 63.98 597 GLY B O 1
ATOM 850 N N . G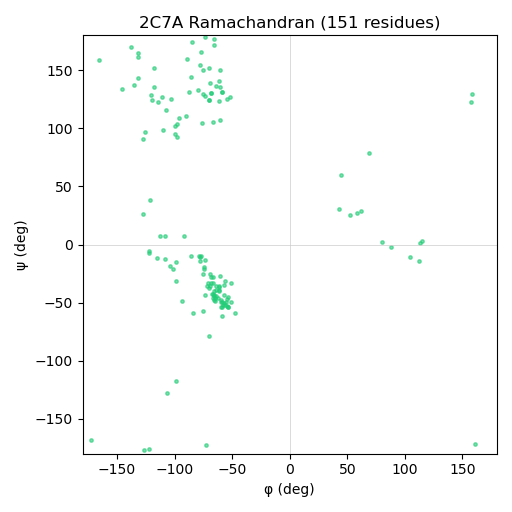LN B 1 36 ? 27.959 42.799 45.198 1.00 63.25 598 GLN B N 1
ATOM 851 C CA . GLN B 1 36 ? 28.333 41.453 45.611 1.00 64.50 598 GLN B CA 1
ATOM 852 C C . GLN B 1 36 ? 27.626 41.155 46.920 1.00 62.88 598 GLN B C 1
ATOM 853 O O . GLN B 1 36 ? 27.999 41.656 47.984 1.00 63.77 598 GLN B O 1
ATOM 859 N N . HIS B 1 37 ? 26.560 40.376 46.809 1.00 60.40 599 HIS B N 1
ATOM 860 C CA . HIS B 1 37 ? 25.645 40.184 47.919 1.00 57.97 599 HIS B CA 1
ATOM 861 C C . HIS B 1 37 ? 25.912 38.862 48.595 1.00 55.44 599 HIS B C 1
ATOM 862 O O . HIS B 1 37 ? 25.517 38.669 49.747 1.00 55.61 599 HIS B O 1
ATOM 869 N N . ASN B 1 38 ? 26.565 37.959 47.863 1.00 51.81 600 ASN B N 1
ATOM 870 C CA . ASN B 1 38 ? 26.809 36.586 48.305 1.00 48.55 600 ASN B CA 1
ATOM 871 C C . ASN B 1 38 ? 25.556 35.962 48.927 1.00 45.40 600 ASN B C 1
ATOM 872 O O . ASN B 1 38 ? 25.527 35.586 50.100 1.00 45.11 600 ASN B O 1
ATOM 877 N N . TYR B 1 39 ? 24.501 35.889 48.130 1.00 41.98 601 TYR B N 1
ATOM 878 C CA . TYR B 1 39 ? 23.229 35.387 48.623 1.00 39.29 601 TYR B CA 1
ATOM 879 C C . TYR B 1 39 ? 23.326 33.887 48.920 1.00 37.05 601 TYR B C 1
ATOM 880 O O . TYR B 1 39 ? 23.802 33.112 48.079 1.00 34.91 601 TYR B O 1
ATOM 889 N N . LEU B 1 40 ? 22.881 33.484 50.106 1.00 34.14 602 LEU B N 1
ATOM 890 C CA . LEU B 1 40 ? 22.834 32.054 50.419 1.00 33.53 602 LEU B CA 1
ATOM 891 C C . LEU B 1 40 ? 21.434 31.594 50.743 1.00 32.37 602 LEU B C 1
ATOM 892 O O . LEU B 1 40 ? 20.753 32.166 51.594 1.00 32.23 602 LEU B O 1
ATOM 897 N N . CYS B 1 41 ? 21.025 30.537 50.061 1.00 31.77 603 CYS B N 1
ATOM 898 C CA . CYS B 1 41 ? 19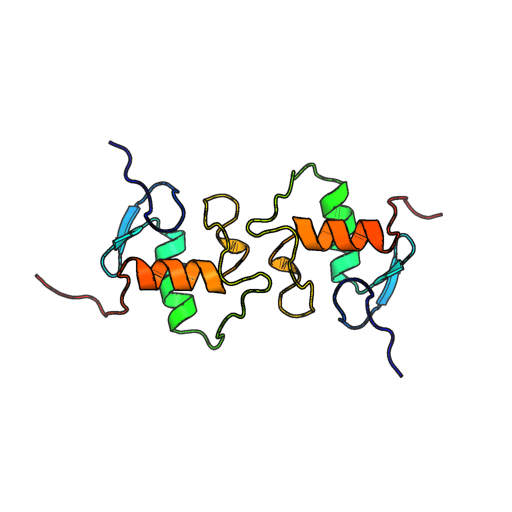.732 29.931 50.310 1.00 30.40 603 CYS B CA 1
ATOM 899 C C . CYS B 1 41 ? 19.677 29.496 51.768 1.00 30.61 603 CYS B C 1
ATOM 900 O O . CYS B 1 41 ? 20.621 28.882 52.281 1.00 30.94 603 CYS B O 1
ATOM 903 N N . ALA B 1 42 ? 18.587 29.854 52.442 1.00 30.96 604 ALA B N 1
ATOM 904 C CA . ALA B 1 42 ? 18.391 29.484 53.836 1.00 30.67 604 ALA B CA 1
ATOM 905 C C . ALA B 1 42 ? 17.767 28.085 53.920 1.00 31.66 604 ALA B C 1
ATOM 906 O O . ALA B 1 42 ? 17.685 27.486 55.006 1.00 31.41 604 ALA B O 1
ATOM 908 N N . GLY B 1 43 ? 17.339 27.568 52.774 1.00 31.67 605 GLY B N 1
ATOM 909 C CA . GLY B 1 43 ? 16.873 26.197 52.694 1.00 34.13 605 GLY B CA 1
ATOM 910 C C . GLY B 1 43 ? 17.902 25.336 51.985 1.00 35.73 605 GLY B C 1
ATOM 911 O O . GLY B 1 43 ? 19.096 25.357 52.328 1.00 36.99 605 GLY B O 1
ATOM 912 N N . ARG B 1 44 ? 17.460 24.603 50.969 1.00 35.32 606 ARG B N 1
ATOM 913 C CA . ARG B 1 44 ? 18.355 23.677 50.287 1.00 36.20 606 ARG B CA 1
ATOM 914 C C . ARG B 1 44 ? 18.512 23.929 48.797 1.00 36.14 606 ARG B C 1
ATOM 915 O O . ARG B 1 44 ? 18.568 22.987 48.014 1.00 36.37 606 ARG B O 1
ATOM 923 N N . ASN B 1 45 ? 18.560 25.197 48.410 1.00 35.80 607 ASN B N 1
ATOM 924 C CA . ASN B 1 45 ? 18.721 25.578 47.007 1.00 35.43 607 ASN B CA 1
ATOM 925 C C . ASN B 1 45 ? 17.641 25.033 46.097 1.00 34.93 607 ASN B C 1
ATOM 926 O O . ASN B 1 45 ? 17.836 24.900 44.893 1.00 34.27 607 ASN B O 1
ATOM 931 N N . ASP B 1 46 ? 16.498 24.823 46.734 1.00 35.16 608 ASP B N 1
ATOM 932 C CA . ASP B 1 46 ? 15.333 24.061 46.300 1.00 36.67 608 ASP B CA 1
ATOM 933 C C . ASP B 1 46 ? 14.134 24.959 45.955 1.00 34.51 608 ASP B C 1
ATOM 934 O O . ASP B 1 46 ? 13.136 24.479 45.441 1.00 34.20 608 ASP B O 1
ATOM 939 N N . CYS B 1 47 ? 14.212 26.237 46.320 1.00 32.60 609 CYS B N 1
ATOM 940 C CA . CYS B 1 47 ? 13.031 27.094 46.444 1.00 31.02 609 CYS B CA 1
ATOM 941 C C . CYS B 1 47 ? 12.233 27.271 45.155 1.00 30.85 609 CYS B C 1
ATOM 942 O O . CYS B 1 47 ? 12.795 27.489 44.079 1.00 30.62 609 CYS B O 1
ATOM 945 N N . ILE B 1 48 ? 10.917 27.173 45.265 1.00 30.40 610 ILE B N 1
ATOM 946 C CA . ILE B 1 48 ? 10.076 27.564 44.161 1.00 30.84 610 ILE B CA 1
ATOM 947 C C . ILE B 1 48 ? 10.134 29.071 44.024 1.00 30.96 610 ILE B C 1
ATOM 948 O O . ILE B 1 48 ? 9.880 29.799 44.974 1.00 29.97 610 ILE B O 1
ATOM 953 N N . VAL B 1 49 ? 10.494 29.523 42.830 1.00 32.22 611 VAL B N 1
ATOM 954 C CA . VAL B 1 49 ? 10.512 30.938 42.499 1.00 32.95 611 VAL B CA 1
ATOM 955 C C . VAL B 1 49 ? 9.242 31.274 41.723 1.00 33.39 611 VAL B C 1
ATOM 956 O O . VAL B 1 49 ? 9.179 31.062 40.518 1.00 34.63 611 VAL B O 1
ATOM 960 N N . ASP B 1 50 ? 8.205 31.749 42.408 1.00 33.88 612 ASP B N 1
ATOM 961 C CA . ASP B 1 50 ? 6.965 32.114 41.716 1.00 34.78 612 ASP B CA 1
ATOM 962 C C . ASP B 1 50 ? 6.585 33.578 41.958 1.00 35.00 612 ASP B C 1
ATOM 963 O O . ASP B 1 50 ? 7.335 34.299 42.590 1.00 35.98 612 ASP B O 1
ATOM 968 N N . LYS B 1 51 ? 5.440 34.021 41.450 1.00 35.99 613 LYS B N 1
ATOM 969 C CA . LYS B 1 51 ? 5.132 35.454 41.422 1.00 35.79 613 LYS B CA 1
ATOM 970 C C . LYS B 1 51 ? 5.045 36.054 42.821 1.00 34.41 613 LYS B C 1
ATOM 971 O O . LYS B 1 51 ? 5.618 37.098 43.084 1.00 34.52 613 LYS B O 1
ATOM 977 N N . ILE B 1 52 ? 4.349 35.370 43.716 1.00 32.98 614 ILE B N 1
ATOM 978 C CA . ILE B 1 52 ? 4.167 35.855 45.067 1.00 32.72 614 ILE B CA 1
ATOM 979 C C . ILE B 1 52 ? 5.437 35.771 45.915 1.00 32.39 614 ILE B C 1
ATOM 980 O O . ILE B 1 52 ? 5.668 36.651 46.750 1.00 31.63 614 ILE B O 1
ATOM 985 N N . ARG B 1 53 ? 6.251 34.728 45.724 1.00 31.55 615 ARG B N 1
ATOM 986 C CA . ARG B 1 53 ? 7.385 34.507 46.631 1.00 30.57 615 ARG B CA 1
ATOM 987 C C . ARG B 1 53 ? 8.730 34.796 46.027 1.00 30.40 615 ARG B C 1
ATOM 988 O O . ARG B 1 53 ? 9.743 34.496 46.656 1.00 31.13 615 ARG B O 1
ATOM 996 N N . ARG B 1 54 ? 8.772 35.346 44.820 1.00 29.72 616 ARG B N 1
ATOM 997 C CA . ARG B 1 54 ? 10.067 35.515 44.151 1.00 30.07 616 ARG B CA 1
ATOM 998 C C . ARG B 1 54 ? 11.143 36.220 45.001 1.00 29.32 616 ARG B C 1
ATOM 999 O O . ARG B 1 54 ? 12.303 35.904 44.880 1.00 29.79 616 ARG B O 1
ATOM 1007 N N . LYS B 1 55 ? 10.753 37.154 45.862 1.00 28.97 617 LYS B N 1
ATOM 1008 C CA . LYS B 1 55 ? 11.698 37.940 46.656 1.00 28.78 617 LYS B CA 1
ATOM 1009 C C . LYS B 1 55 ? 12.220 37.169 47.861 1.00 29.10 617 LYS B C 1
ATOM 1010 O O . LYS B 1 55 ? 13.127 37.635 48.563 1.00 29.19 617 LYS B O 1
ATOM 1016 N N . ASN B 1 56 ? 11.606 36.017 48.120 1.00 29.05 618 ASN B N 1
ATOM 1017 C CA . ASN B 1 56 ? 11.894 35.209 49.295 1.00 29.05 618 ASN B CA 1
ATOM 1018 C C . ASN B 1 56 ? 13.360 34.783 49.315 1.00 29.47 618 ASN B C 1
ATOM 1019 O O . ASN B 1 56 ? 14.062 35.001 50.295 1.00 30.61 618 ASN B O 1
ATOM 1024 N N . CYS B 1 57 ? 13.812 34.169 48.229 1.00 28.76 619 CYS B N 1
ATOM 1025 C CA . CYS B 1 57 ? 15.164 33.652 48.157 1.00 28.75 619 CYS B CA 1
ATOM 1026 C C . CYS B 1 57 ? 15.918 34.196 46.928 1.00 28.82 619 CYS B C 1
ATOM 1027 O O . CYS B 1 57 ? 15.764 33.701 45.801 1.00 28.75 619 CYS B O 1
ATOM 1030 N N . PRO B 1 58 ? 16.699 35.247 47.145 1.00 28.69 620 PRO B N 1
ATOM 1031 C CA . PRO B 1 58 ? 17.510 35.824 46.070 1.00 28.33 620 PRO B CA 1
ATOM 1032 C C . PRO B 1 58 ? 18.526 34.824 45.525 1.00 28.06 620 PRO B C 1
ATOM 1033 O O . PRO B 1 58 ? 18.760 34.790 44.328 1.00 29.30 620 PRO B O 1
ATOM 1037 N N . ALA B 1 59 ? 19.101 33.994 46.376 1.00 28.60 621 ALA B N 1
ATOM 1038 C CA . ALA B 1 59 ? 20.041 32.978 45.912 1.00 28.11 621 ALA B CA 1
ATOM 1039 C C . ALA B 1 59 ? 19.401 32.076 44.836 1.00 28.48 621 ALA B C 1
ATOM 1040 O O . ALA B 1 59 ? 19.950 31.931 43.736 1.00 29.28 621 ALA B O 1
ATOM 1042 N N . CYS B 1 60 ? 18.232 31.514 45.132 1.00 28.25 622 CYS B N 1
ATOM 1043 C CA . CYS B 1 60 ? 17.542 30.629 44.200 1.00 29.20 622 CYS B CA 1
ATOM 1044 C C . CYS B 1 60 ? 16.985 31.357 42.963 1.00 30.95 622 CYS B C 1
ATOM 1045 O O . CYS B 1 60 ? 16.970 30.785 41.860 1.00 30.52 622 CYS B O 1
ATOM 1048 N N . ARG B 1 61 ? 16.520 32.599 43.150 1.00 31.27 623 ARG B N 1
ATOM 1049 C CA . ARG B 1 61 ? 15.999 33.404 42.051 1.00 31.69 623 ARG B CA 1
ATOM 1050 C C . ARG B 1 61 ? 17.125 33.769 41.070 1.00 33.31 623 ARG B C 1
ATOM 1051 O O . ARG B 1 61 ? 16.950 33.709 39.846 1.00 32.50 623 ARG B O 1
ATOM 1059 N N . LEU B 1 62 ? 18.281 34.135 41.630 1.00 33.91 624 LEU B N 1
ATOM 1060 C CA . LEU B 1 62 ? 19.486 34.419 40.856 1.00 34.09 624 LEU B CA 1
ATOM 1061 C C . LEU B 1 62 ? 19.988 33.167 40.129 1.00 34.70 624 LEU B C 1
ATOM 1062 O O . LEU B 1 62 ? 20.322 33.218 38.941 1.00 35.16 624 LEU B O 1
ATOM 1067 N N . ARG B 1 63 ? 20.004 32.039 40.827 1.00 35.44 625 ARG B N 1
ATOM 1068 C CA . ARG B 1 63 ? 20.443 30.789 40.220 1.00 36.20 625 ARG B CA 1
ATOM 1069 C C . ARG B 1 63 ? 19.566 30.453 39.014 1.00 36.28 625 ARG B C 1
ATOM 1070 O O . ARG B 1 63 ? 20.093 30.167 37.926 1.00 37.62 625 ARG B O 1
ATOM 1078 N N . LYS B 1 64 ? 18.243 30.515 39.199 1.00 35.71 626 LYS B N 1
ATOM 1079 C CA . LYS B 1 64 ? 17.265 30.347 38.115 1.00 34.41 626 LYS B CA 1
ATOM 1080 C C . LYS B 1 64 ? 17.495 31.286 36.921 1.00 35.28 626 LYS B C 1
ATOM 1081 O O . LYS B 1 64 ? 17.423 30.848 35.764 1.00 34.05 626 LYS B O 1
ATOM 1087 N N . CYS B 1 65 ? 17.753 32.569 37.200 1.00 35.24 627 CYS B N 1
ATOM 1088 C CA . CYS B 1 65 ? 18.137 33.522 36.153 1.00 36.03 627 CYS B CA 1
ATOM 1089 C C . CYS B 1 65 ? 19.363 33.011 35.387 1.00 36.89 627 CYS B C 1
ATOM 1090 O O . CYS B 1 65 ? 19.363 32.987 34.153 1.00 36.47 627 CYS B O 1
ATOM 1093 N N . CYS B 1 66 ? 20.399 32.598 36.115 1.00 37.46 628 CYS B N 1
ATOM 1094 C CA . CYS B 1 66 ? 21.633 32.145 35.466 1.00 38.70 628 CYS B CA 1
ATOM 1095 C C . CYS B 1 66 ? 21.461 30.875 34.615 1.00 39.41 628 CYS B C 1
ATOM 1096 O O . CYS B 1 66 ? 22.062 30.762 33.559 1.00 39.93 628 CYS B O 1
ATOM 1099 N N . GLN B 1 67 ? 20.616 29.952 35.057 1.00 40.94 629 GLN B N 1
ATOM 1100 C CA . GLN B 1 67 ? 20.314 28.734 34.308 1.00 43.25 629 GLN B CA 1
ATOM 1101 C C . GLN B 1 67 ? 19.381 28.982 33.111 1.00 44.07 629 GLN B C 1
ATOM 1102 O O . GLN B 1 67 ? 19.388 28.210 32.144 1.00 44.76 629 GLN B O 1
ATOM 1108 N N . ALA B 1 68 ? 18.570 30.039 33.167 1.00 43.81 630 ALA B N 1
ATOM 1109 C CA . ALA B 1 68 ? 17.662 30.325 32.060 1.00 44.21 630 ALA B CA 1
ATOM 1110 C C . ALA B 1 68 ? 18.451 30.903 30.890 1.00 44.49 630 ALA B C 1
ATOM 1111 O O . ALA B 1 68 ? 17.993 30.882 29.738 1.00 44.17 630 ALA B O 1
ATOM 1113 N N . GLY B 1 69 ? 19.641 31.403 31.207 1.00 44.45 631 GLY B N 1
ATOM 1114 C CA . GLY B 1 69 ? 20.547 31.932 30.212 1.00 46.09 631 GLY B CA 1
ATOM 1115 C C . GLY B 1 69 ? 20.822 33.417 30.329 1.00 47.36 631 GLY B C 1
ATOM 1116 O O . GLY B 1 69 ? 21.542 33.963 29.497 1.00 47.75 631 GLY B O 1
ATOM 1117 N N . MET B 1 70 ? 20.267 34.070 31.350 1.00 48.16 632 MET B N 1
ATOM 1118 C CA . MET B 1 70 ? 20.458 35.508 31.524 1.00 48.86 632 MET B CA 1
ATOM 1119 C C . MET B 1 70 ? 21.937 35.848 31.660 1.00 50.56 632 MET B C 1
ATOM 1120 O O . MET B 1 70 ? 22.661 35.209 32.417 1.00 50.37 632 MET B O 1
ATOM 1125 N N . VAL B 1 71 ? 22.377 36.841 30.897 1.00 52.93 633 VAL B N 1
ATOM 1126 C CA . VAL B 1 71 ? 23.779 37.249 30.875 1.00 55.65 633 VAL B CA 1
ATOM 1127 C C . VAL B 1 71 ? 23.840 38.758 30.940 1.00 57.24 633 VAL B C 1
ATOM 1128 O O . VAL B 1 71 ? 23.079 39.435 30.250 1.00 57.71 633 VAL B O 1
ATOM 1132 N N . LEU B 1 72 ? 24.756 39.282 31.747 1.00 59.60 634 LEU B N 1
ATOM 1133 C CA . LEU B 1 72 ? 24.943 40.721 31.842 1.00 62.66 634 LEU B CA 1
ATOM 1134 C C . LEU B 1 72 ? 25.556 41.313 30.566 1.00 65.85 634 LEU B C 1
ATOM 1135 O O . LEU B 1 72 ? 26.276 40.626 29.835 1.00 65.99 634 LEU B O 1
ATOM 1140 N N . GLY B 1 73 ? 25.250 42.582 30.298 1.00 69.63 635 GLY B N 1
ATOM 1141 C CA . GLY B 1 73 ? 25.714 43.268 29.100 1.00 73.97 635 GLY B CA 1
ATOM 1142 C C . GLY B 1 73 ? 24.845 44.467 28.739 1.00 77.15 635 GLY B C 1
ATOM 1143 O O . GLY B 1 73 ? 23.614 44.342 28.645 1.00 77.27 635 GLY B O 1
ATOM 1144 N N . GLY B 1 74 ? 25.490 45.616 28.510 1.00 79.62 636 GLY B N 1
ATOM 1145 C CA . GLY B 1 74 ? 24.802 46.888 28.334 1.00 82.79 636 GLY B CA 1
ATOM 1146 C C . GLY B 1 74 ? 24.537 47.419 26.932 1.00 85.11 636 GLY B C 1
ATOM 1147 O O . GLY B 1 74 ? 25.377 48.126 26.364 1.00 85.62 636 GLY B O 1
ATOM 1148 N N . ARG B 1 75 ? 23.355 47.094 26.399 1.00 87.12 637 ARG B N 1
ATOM 1149 C CA . ARG B 1 75 ? 22.820 47.637 25.133 1.00 89.40 637 ARG B CA 1
ATOM 1150 C C . ARG B 1 75 ? 23.565 47.187 23.862 1.00 90.82 637 ARG B C 1
ATOM 1151 O O . ARG B 1 75 ? 24.353 47.954 23.287 1.00 91.07 637 ARG B O 1
ATOM 1159 N N . LYS B 1 76 ? 23.275 45.957 23.424 1.00 92.36 638 LYS B N 1
ATOM 1160 C CA . LYS B 1 76 ? 23.985 45.292 22.318 1.00 93.41 638 LYS B CA 1
ATOM 1161 C C . LYS B 1 76 ? 23.707 45.896 20.931 1.00 93.98 638 LYS B C 1
ATOM 1162 O O . LYS B 1 76 ? 24.539 46.617 20.359 1.00 94.08 638 LYS B O 1
ATOM 1164 N N . PHE B 1 77 ? 22.662 45.645 20.309 1.00 94.87 639 PHE B N 1
#

Radius of gyration: 18.49 Å; Cα contacts (8 Å, |Δi|>4): 240; chains: 2; bounding box: 33×25×65 Å